Protein AF-A0A845ZND5-F1 (afdb_monomer)

Foldseek 3Di:
DDCPDFDFDDDQLDDPPPDPDGDTDDLVPDDPLVNCVVVDDPCNQVSVCVVVVAHWDKAWDDWDWDFRQQADVVVRRHGRQIWIWTWIFGAGPPPRHTDDIDIDIGRLVPDDPVVNVVRD

pLDDT: mean 81.88, std 17.65, range [30.53, 98.12]

Radius of gyration: 16.85 Å; Cα contacts (8 Å, |Δi|>4): 154; chains: 1; bounding box: 33×44×38 Å

Mean predicted aligned error: 8.18 Å

Sequence (120 aa):
MEMNAQTLVLRPIFSQHFPRKRNYIEPVLLSPFQRILLTTNGTVTDMIEAYSGEAIKIKKLFEDKITIKEDILPMNLKKGTEVIARKVLLQGKMSDRNYVYADSILVLDRLNEKMRTQLL

Structure (mmCIF, N/CA/C/O backbone):
data_AF-A0A845ZND5-F1
#
_entry.id   AF-A0A845ZND5-F1
#
loop_
_atom_site.group_PDB
_atom_site.id
_atom_site.type_symbol
_atom_site.label_atom_id
_atom_site.label_alt_id
_atom_site.label_comp_id
_atom_site.label_asym_id
_atom_site.label_entity_id
_atom_site.label_seq_id
_atom_site.pdbx_PDB_ins_code
_atom_site.Cartn_x
_atom_site.Cartn_y
_atom_site.Cartn_z
_atom_site.occupancy
_atom_site.B_iso_or_equiv
_atom_site.auth_seq_id
_atom_site.auth_comp_id
_atom_site.auth_asym_id
_atom_site.auth_atom_id
_atom_site.pdbx_PDB_model_num
ATOM 1 N N . MET A 1 1 ? -2.101 -32.963 -11.274 1.00 36.16 1 MET A N 1
ATOM 2 C CA . MET A 1 1 ? -2.060 -32.070 -10.098 1.00 36.16 1 MET A CA 1
ATOM 3 C C . MET A 1 1 ? -2.665 -30.750 -10.544 1.00 36.16 1 MET A C 1
ATOM 5 O O . MET A 1 1 ? -1.971 -29.934 -11.132 1.00 36.16 1 MET A O 1
ATOM 9 N N . GLU A 1 2 ? -3.986 -30.616 -10.438 1.00 30.53 2 GLU A N 1
ATOM 10 C CA . GLU A 1 2 ? -4.692 -29.419 -10.903 1.00 30.53 2 GLU A CA 1
ATOM 11 C C . GLU A 1 2 ? -4.479 -28.283 -9.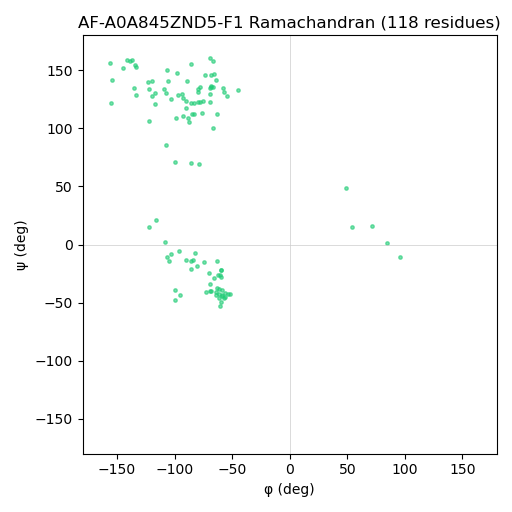905 1.00 30.53 2 GLU A C 1
ATOM 13 O O . GLU A 1 2 ? -4.926 -28.339 -8.761 1.00 30.53 2 GLU A O 1
ATOM 18 N N . MET A 1 3 ? -3.760 -27.252 -10.335 1.00 34.72 3 MET A N 1
ATOM 19 C CA . MET A 1 3 ? -3.507 -26.057 -9.543 1.00 34.72 3 MET A CA 1
ATOM 20 C C . MET A 1 3 ? -4.680 -25.085 -9.726 1.00 34.72 3 MET A C 1
ATOM 22 O O . MET A 1 3 ? -4.556 -24.051 -10.376 1.00 34.72 3 MET A O 1
ATOM 26 N N . ASN A 1 4 ? -5.847 -25.435 -9.179 1.00 44.62 4 ASN A N 1
ATOM 27 C CA . ASN A 1 4 ? -7.002 -24.538 -9.116 1.00 44.62 4 ASN A CA 1
ATOM 28 C C . ASN A 1 4 ? -6.807 -23.545 -7.954 1.00 44.62 4 ASN A C 1
ATOM 30 O O . ASN A 1 4 ? -7.420 -23.652 -6.896 1.00 44.62 4 ASN A O 1
ATOM 34 N N . ALA A 1 5 ? -5.851 -22.628 -8.115 1.00 45.22 5 ALA A N 1
ATOM 35 C CA . ALA A 1 5 ? -5.466 -21.656 -7.097 1.00 45.22 5 ALA A CA 1
ATOM 36 C C . ALA A 1 5 ? -6.122 -20.303 -7.389 1.00 45.22 5 ALA A C 1
ATOM 38 O O . ALA A 1 5 ? -5.476 -19.348 -7.813 1.00 45.22 5 ALA A O 1
ATOM 39 N N . GLN A 1 6 ? -7.434 -20.232 -7.188 1.00 42.50 6 GLN A N 1
ATOM 40 C CA . GLN A 1 6 ? -8.149 -18.965 -7.132 1.00 42.50 6 GLN A CA 1
ATOM 41 C C . GLN A 1 6 ? -7.701 -18.185 -5.882 1.00 42.50 6 GLN A C 1
ATOM 43 O O . GLN A 1 6 ? -8.155 -18.461 -4.770 1.00 42.50 6 GLN A O 1
ATOM 48 N N . THR A 1 7 ? -6.801 -17.211 -6.046 1.00 48.12 7 THR A N 1
ATOM 49 C CA . THR A 1 7 ? -6.323 -16.384 -4.924 1.00 48.12 7 THR A CA 1
ATOM 50 C C . THR A 1 7 ? -7.342 -15.295 -4.598 1.00 48.12 7 THR A C 1
ATOM 52 O O . THR A 1 7 ? -7.695 -14.474 -5.447 1.00 48.12 7 THR A O 1
ATOM 55 N N . LEU A 1 8 ? -7.812 -15.276 -3.350 1.00 48.97 8 LEU A N 1
ATOM 56 C CA . LEU A 1 8 ? -8.681 -14.223 -2.827 1.00 48.97 8 LEU A CA 1
ATOM 57 C C . LEU A 1 8 ? -7.865 -12.954 -2.561 1.00 48.97 8 LEU A C 1
ATOM 59 O O . LEU A 1 8 ? -6.921 -12.974 -1.775 1.00 48.97 8 LEU A O 1
ATOM 63 N N . VAL A 1 9 ? -8.263 -11.835 -3.165 1.00 52.31 9 VAL A N 1
ATOM 64 C CA . VAL A 1 9 ? -7.664 -10.520 -2.894 1.00 52.31 9 VAL A CA 1
ATOM 65 C C . VAL A 1 9 ? -8.459 -9.811 -1.800 1.00 52.31 9 VAL A C 1
ATOM 67 O O . VAL A 1 9 ? -9.682 -9.666 -1.898 1.00 52.31 9 VAL A O 1
ATOM 70 N N . LEU A 1 10 ? -7.765 -9.372 -0.747 1.00 50.84 10 LEU A N 1
ATOM 71 C CA . LEU A 1 10 ? -8.363 -8.565 0.316 1.00 50.84 10 LEU A CA 1
ATOM 72 C C . LEU A 1 10 ? -8.827 -7.213 -0.241 1.00 50.84 10 LEU A C 1
ATOM 74 O O . LEU A 1 10 ? -8.182 -6.607 -1.095 1.00 50.84 10 LEU A O 1
ATOM 78 N N . ARG A 1 11 ? -9.973 -6.736 0.248 1.00 58.72 11 ARG A N 1
ATOM 79 C CA . ARG A 1 11 ? -10.518 -5.430 -0.136 1.00 58.72 11 ARG A CA 1
ATOM 80 C C . ARG A 1 11 ? -9.635 -4.306 0.421 1.00 58.72 11 ARG A C 1
ATOM 82 O O . ARG A 1 11 ? -9.159 -4.438 1.548 1.00 58.72 11 ARG A O 1
ATOM 89 N N . PRO A 1 12 ? -9.494 -3.173 -0.291 1.00 56.91 12 PRO A N 1
ATOM 90 C CA . PRO A 1 12 ? -9.020 -1.944 0.330 1.00 56.91 12 PRO A CA 1
ATOM 91 C C . PRO A 1 12 ? -9.940 -1.582 1.499 1.00 56.91 12 PRO A C 1
ATOM 93 O O . PRO A 1 12 ? -11.165 -1.591 1.349 1.00 56.91 12 PRO A O 1
ATOM 96 N N . ILE A 1 13 ? -9.346 -1.281 2.652 1.00 57.69 13 ILE A N 1
ATOM 97 C CA . ILE A 1 13 ? -10.037 -1.175 3.944 1.00 57.69 13 ILE A CA 1
ATOM 98 C C . 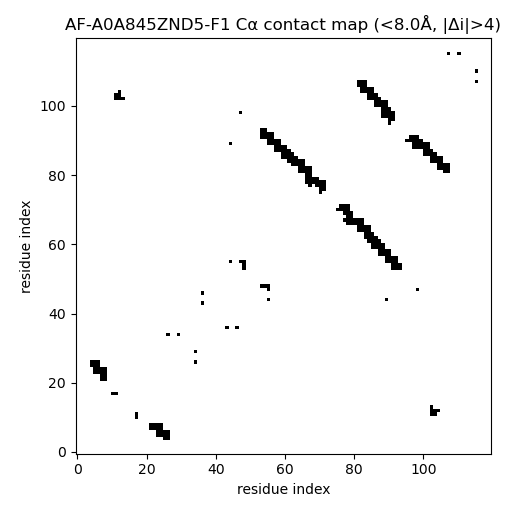ILE A 1 13 ? -11.085 -0.048 3.932 1.00 57.69 13 ILE A C 1
ATOM 100 O O . ILE A 1 13 ? -12.101 -0.148 4.617 1.00 57.69 13 ILE A O 1
ATOM 104 N N . PHE A 1 14 ? -10.898 0.980 3.091 1.00 56.09 14 PHE A N 1
ATOM 105 C CA . PHE A 1 14 ? -11.775 2.156 3.054 1.00 56.09 14 PHE A CA 1
ATOM 106 C C . PHE A 1 14 ? -12.438 2.453 1.708 1.00 56.09 14 PHE A C 1
ATOM 108 O O . PHE A 1 14 ? -12.942 3.563 1.516 1.00 56.09 14 PHE A O 1
ATOM 115 N N . SER A 1 15 ? -12.453 1.521 0.751 1.00 53.56 15 SER A N 1
ATOM 116 C CA . SER A 1 15 ? -13.051 1.829 -0.553 1.00 53.56 15 SER A CA 1
ATOM 117 C C . SER A 1 15 ? -14.525 1.442 -0.655 1.00 53.56 15 SER A C 1
ATOM 119 O O . SER A 1 15 ? -14.872 0.270 -0.770 1.00 53.56 15 SER A O 1
ATOM 121 N N . GLN A 1 16 ? -15.389 2.460 -0.708 1.00 49.91 16 GLN A N 1
ATOM 122 C CA . GLN A 1 16 ? -16.801 2.326 -1.094 1.00 49.91 16 GLN A CA 1
ATOM 123 C C . GLN A 1 16 ? -16.991 2.112 -2.610 1.00 49.91 16 GLN A C 1
ATOM 125 O O . GLN A 1 16 ? -18.065 1.697 -3.035 1.00 49.91 16 GLN A O 1
ATOM 130 N N . HIS A 1 17 ? -15.954 2.379 -3.415 1.00 45.50 17 HIS A N 1
ATOM 131 C CA . HIS A 1 17 ? -16.019 2.408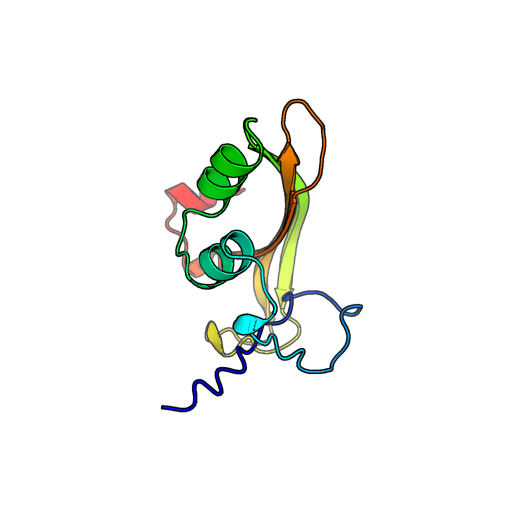 -4.882 1.00 45.50 17 HIS A CA 1
ATOM 132 C C . HIS A 1 17 ? -15.420 1.166 -5.555 1.00 45.50 17 HIS A C 1
ATOM 134 O O . HIS A 1 17 ? -15.559 1.003 -6.765 1.00 45.50 17 HIS A O 1
ATOM 140 N N . PHE A 1 18 ? -14.755 0.279 -4.808 1.00 47.22 18 PHE A N 1
ATOM 141 C CA . PHE A 1 18 ? -14.310 -0.996 -5.368 1.00 47.22 18 PHE A CA 1
ATOM 142 C C . PHE A 1 18 ? -15.489 -1.979 -5.454 1.00 47.22 18 PHE A C 1
ATOM 144 O O . PHE A 1 18 ? -16.270 -2.090 -4.503 1.00 47.22 18 PHE A O 1
ATOM 151 N N . PRO A 1 19 ? -15.643 -2.704 -6.578 1.00 45.94 19 PRO A N 1
ATOM 152 C CA . PRO A 1 19 ? -16.771 -3.603 -6.778 1.00 45.94 19 PRO A CA 1
ATOM 153 C C . PRO A 1 19 ? -16.836 -4.657 -5.666 1.00 45.94 19 PRO A C 1
ATOM 155 O O . PRO A 1 19 ? -15.839 -5.279 -5.309 1.00 45.94 19 PRO A O 1
ATOM 158 N N . ARG A 1 20 ? -18.042 -4.896 -5.129 1.00 47.34 20 ARG A N 1
ATOM 159 C CA . ARG A 1 20 ? -18.288 -5.868 -4.042 1.00 47.34 20 ARG A CA 1
ATOM 160 C C . ARG A 1 20 ? -17.971 -7.322 -4.424 1.00 47.34 20 ARG A C 1
ATOM 162 O O . ARG A 1 20 ? -17.919 -8.174 -3.531 1.00 47.34 20 ARG A O 1
ATOM 169 N N . LYS A 1 21 ? -17.791 -7.616 -5.716 1.00 50.75 21 LYS A N 1
ATOM 170 C CA . LYS A 1 21 ? -17.501 -8.961 -6.224 1.00 50.75 21 LYS A CA 1
ATOM 171 C C . LYS A 1 21 ? -16.100 -9.402 -5.794 1.00 50.75 21 LYS A C 1
ATOM 173 O O . LYS A 1 21 ? -15.145 -8.637 -5.875 1.00 50.75 21 LYS A O 1
ATOM 178 N N . ARG A 1 22 ? -15.988 -10.652 -5.329 1.00 53.12 22 ARG A N 1
ATOM 179 C CA . ARG A 1 22 ? -14.691 -11.322 -5.181 1.00 53.12 22 ARG A CA 1
ATOM 180 C C . ARG A 1 22 ? -14.096 -11.439 -6.579 1.00 53.12 22 ARG A C 1
ATOM 182 O O . ARG A 1 22 ? -14.655 -12.140 -7.417 1.00 53.12 22 ARG A O 1
ATOM 189 N N . ASN A 1 23 ? -13.013 -10.715 -6.827 1.00 59.81 23 ASN A N 1
ATOM 190 C CA . ASN A 1 23 ? -12.248 -10.877 -8.049 1.00 59.81 23 ASN A CA 1
ATOM 191 C C . ASN A 1 23 ? -11.279 -12.024 -7.809 1.00 59.81 23 ASN A C 1
ATOM 193 O O . ASN A 1 23 ? -10.393 -11.932 -6.959 1.00 59.81 23 ASN A O 1
ATOM 197 N N . TYR A 1 24 ? -11.512 -13.118 -8.516 1.00 67.62 24 TYR A N 1
ATOM 198 C CA . TYR A 1 24 ? -10.581 -14.225 -8.559 1.00 67.62 24 TYR A CA 1
ATOM 199 C C . TYR A 1 24 ? -9.477 -13.876 -9.544 1.00 67.62 24 TYR A C 1
ATOM 201 O O . TYR A 1 24 ? -9.751 -13.418 -10.652 1.00 67.62 24 TYR A O 1
ATOM 209 N N . ILE A 1 25 ? -8.234 -14.055 -9.114 1.00 77.00 25 ILE A N 1
ATOM 210 C CA . ILE A 1 25 ? -7.080 -13.947 -9.995 1.00 77.00 25 ILE A CA 1
ATOM 211 C C . ILE A 1 25 ? -6.631 -15.367 -10.312 1.00 77.00 25 ILE A C 1
ATOM 213 O O . ILE A 1 25 ? -6.380 -16.143 -9.391 1.00 77.00 25 ILE A O 1
ATOM 217 N N . GLU A 1 26 ? -6.529 -15.692 -11.598 1.00 83.62 26 GLU A N 1
ATOM 218 C CA . GLU A 1 26 ? -5.918 -16.933 -12.070 1.00 83.62 26 GLU A CA 1
ATOM 219 C C . GLU A 1 26 ? -4.411 -16.705 -12.250 1.00 83.62 26 GLU A C 1
ATOM 221 O O . GLU A 1 26 ? -4.011 -16.001 -13.182 1.00 83.62 26 GLU A O 1
ATOM 226 N N . PRO A 1 27 ? -3.539 -17.274 -11.393 1.00 81.50 27 PRO A N 1
ATOM 227 C CA . PRO A 1 27 ? -2.109 -16.962 -11.424 1.00 81.50 27 PRO A CA 1
ATOM 228 C C . PRO A 1 27 ? -1.432 -17.312 -12.755 1.00 81.50 27 PRO A C 1
ATOM 230 O O . PRO A 1 27 ? -0.435 -16.692 -13.124 1.00 81.50 27 PRO A O 1
ATOM 233 N N . VAL A 1 28 ? -1.974 -18.288 -13.490 1.00 86.44 28 VAL A N 1
ATOM 234 C CA . VAL A 1 28 ? -1.460 -18.729 -14.797 1.00 86.44 28 VAL A CA 1
ATOM 235 C C . VAL A 1 28 ? -1.589 -17.634 -15.862 1.00 86.44 28 VAL A C 1
ATOM 237 O O . VAL A 1 28 ? -0.743 -17.556 -16.748 1.00 86.44 28 VAL A O 1
ATOM 240 N N . LEU A 1 29 ? -2.586 -16.750 -15.745 1.00 90.69 29 LEU A N 1
ATOM 241 C CA . LEU A 1 29 ? -2.809 -15.642 -16.682 1.00 90.69 29 LEU A CA 1
ATOM 242 C C . LEU A 1 29 ? -1.931 -14.413 -16.389 1.00 90.69 29 LEU A C 1
ATOM 244 O O . LEU A 1 29 ? -1.918 -13.460 -17.165 1.00 90.69 29 LEU A O 1
ATOM 248 N N . LEU A 1 30 ? -1.206 -14.412 -15.269 1.00 90.62 30 LEU A N 1
ATOM 249 C CA . LEU A 1 30 ? -0.350 -13.303 -14.861 1.00 90.62 30 LEU A CA 1
ATOM 250 C C . LEU A 1 30 ? 1.043 -13.396 -15.484 1.00 90.62 30 LEU A C 1
ATOM 252 O O . LEU A 1 30 ? 1.554 -14.482 -15.761 1.00 90.62 30 LEU A O 1
ATOM 256 N N . SER A 1 31 ? 1.722 -12.258 -15.612 1.00 93.00 31 SER A N 1
ATOM 257 C CA . SER A 1 31 ? 3.151 -12.255 -15.929 1.00 93.00 31 SER A CA 1
ATOM 258 C C . SER A 1 31 ? 3.978 -12.857 -14.777 1.00 93.00 31 SER A C 1
ATOM 260 O O . SER A 1 31 ? 3.530 -12.858 -13.624 1.00 93.00 31 SER A O 1
ATOM 262 N N . PRO A 1 32 ? 5.211 -13.341 -15.033 1.00 92.19 32 PRO A N 1
ATOM 263 C CA . PRO A 1 32 ? 6.107 -13.787 -13.966 1.00 92.19 32 PRO A CA 1
ATOM 264 C C . PRO A 1 32 ? 6.285 -12.735 -12.865 1.00 92.19 32 PRO A C 1
ATOM 266 O O . PRO A 1 32 ? 6.196 -13.067 -11.687 1.00 92.19 32 PRO A O 1
ATOM 269 N N . PHE A 1 33 ? 6.438 -11.463 -13.246 1.00 91.00 33 PHE A N 1
ATOM 270 C CA . PHE A 1 33 ? 6.558 -10.355 -12.301 1.00 91.00 33 PHE A CA 1
ATOM 271 C C . PHE A 1 33 ? 5.309 -10.209 -11.419 1.00 91.00 33 PHE A C 1
ATOM 273 O O . PHE A 1 33 ? 5.417 -10.136 -10.199 1.00 91.00 33 PHE A O 1
ATOM 280 N N . GLN A 1 34 ? 4.112 -10.256 -12.010 1.00 89.69 34 GLN A N 1
ATOM 281 C CA . GLN A 1 34 ? 2.854 -10.190 -11.261 1.00 89.69 34 GLN A CA 1
ATOM 282 C C . GLN A 1 34 ? 2.666 -11.381 -10.312 1.00 89.69 34 GLN A C 1
ATOM 284 O O . GLN A 1 34 ? 2.184 -11.192 -9.200 1.00 89.69 34 GLN A O 1
ATOM 289 N N . ARG A 1 35 ? 3.069 -12.599 -10.702 1.00 90.69 35 ARG A N 1
ATOM 290 C CA . ARG A 1 35 ? 3.034 -13.759 -9.794 1.00 90.69 35 ARG A CA 1
ATOM 291 C C . ARG A 1 35 ? 3.971 -13.580 -8.604 1.00 90.69 35 ARG A C 1
ATOM 293 O O . ARG A 1 35 ? 3.567 -13.859 -7.481 1.00 90.69 35 ARG A O 1
ATOM 300 N N . ILE A 1 36 ? 5.184 -13.083 -8.846 1.00 89.31 36 ILE A N 1
ATOM 301 C CA . ILE A 1 36 ? 6.163 -12.802 -7.789 1.00 89.31 36 ILE A CA 1
ATOM 302 C C . ILE A 1 36 ? 5.612 -11.749 -6.814 1.00 89.31 36 ILE A C 1
ATOM 304 O O . ILE A 1 36 ? 5.706 -11.935 -5.599 1.00 89.31 36 ILE A O 1
ATOM 308 N N . LEU A 1 37 ? 4.960 -10.694 -7.323 1.00 88.50 37 LEU A N 1
ATOM 309 C CA . LEU A 1 37 ? 4.297 -9.681 -6.489 1.00 88.50 37 LEU A CA 1
ATOM 310 C C . LEU A 1 37 ? 3.192 -10.258 -5.589 1.00 88.50 37 LEU A C 1
ATOM 312 O O . LEU A 1 37 ? 2.932 -9.700 -4.529 1.00 88.50 37 LEU A O 1
ATOM 316 N N . LEU A 1 38 ? 2.537 -11.355 -5.978 1.00 86.88 38 LEU A N 1
ATOM 317 C CA . LEU A 1 38 ? 1.507 -11.995 -5.150 1.00 86.88 38 LEU A CA 1
ATOM 318 C C . LEU A 1 38 ? 2.077 -12.888 -4.043 1.00 86.88 38 LEU A C 1
ATOM 320 O O . LEU A 1 38 ? 1.357 -13.215 -3.103 1.00 86.88 38 LEU A O 1
ATOM 324 N N . THR A 1 39 ? 3.339 -13.301 -4.153 1.00 84.44 39 THR A N 1
ATOM 325 C CA . THR A 1 39 ? 3.987 -14.207 -3.191 1.00 84.44 39 THR A CA 1
ATOM 326 C C . THR A 1 39 ? 5.000 -13.510 -2.290 1.00 84.44 39 THR A C 1
ATOM 328 O O . THR A 1 39 ? 5.501 -14.119 -1.349 1.00 84.44 39 THR A O 1
ATOM 331 N N . THR A 1 40 ? 5.348 -12.259 -2.588 1.00 86.44 40 THR A N 1
ATOM 332 C CA . THR A 1 40 ? 6.357 -11.522 -1.828 1.00 86.44 40 THR A CA 1
ATOM 333 C C . THR A 1 40 ? 5.845 -11.071 -0.459 1.00 86.44 40 THR A C 1
ATOM 335 O O . THR A 1 40 ? 4.680 -10.708 -0.298 1.00 86.44 40 THR A O 1
ATOM 338 N N . ASN A 1 41 ? 6.742 -11.046 0.529 1.00 81.56 41 ASN A N 1
ATOM 339 C CA . ASN A 1 41 ? 6.491 -10.465 1.840 1.00 81.56 41 ASN A CA 1
ATOM 340 C C . ASN A 1 41 ? 7.525 -9.368 2.122 1.00 81.56 41 ASN A C 1
ATOM 342 O O . ASN A 1 41 ? 8.688 -9.657 2.389 1.00 81.56 41 ASN A O 1
ATOM 346 N N . GLY A 1 42 ? 7.095 -8.108 2.061 1.00 75.56 42 GLY A N 1
ATOM 347 C CA . GLY A 1 42 ? 7.894 -6.965 2.514 1.00 75.56 42 GLY A CA 1
ATOM 348 C C . GLY A 1 42 ? 8.902 -6.374 1.522 1.00 75.56 42 GLY A C 1
ATOM 349 O O . GLY A 1 42 ? 9.542 -5.396 1.883 1.00 75.56 42 GLY A O 1
ATOM 350 N N . THR A 1 43 ? 9.019 -6.877 0.285 1.00 87.94 43 THR A N 1
ATOM 351 C CA . THR A 1 43 ? 10.002 -6.375 -0.712 1.00 87.94 43 THR A CA 1
ATOM 352 C C . THR A 1 43 ? 9.368 -5.756 -1.965 1.00 87.94 43 THR A C 1
ATOM 354 O O . THR A 1 43 ? 9.997 -5.660 -3.015 1.00 87.94 43 THR A O 1
ATOM 357 N N . VAL A 1 44 ? 8.103 -5.321 -1.885 1.00 92.56 44 VAL A N 1
ATOM 358 C CA . VAL A 1 44 ? 7.375 -4.752 -3.040 1.00 92.56 44 VAL A CA 1
ATOM 359 C C . VAL A 1 44 ? 8.082 -3.525 -3.619 1.00 92.56 44 VAL A C 1
ATOM 361 O O . VAL A 1 44 ? 8.186 -3.414 -4.836 1.00 92.56 44 VAL A O 1
ATOM 364 N N . THR A 1 45 ? 8.573 -2.617 -2.771 1.00 93.94 45 THR A N 1
ATOM 365 C CA . THR A 1 45 ? 9.280 -1.409 -3.223 1.00 93.94 45 THR A CA 1
ATOM 366 C C . THR A 1 45 ? 10.532 -1.778 -4.013 1.00 93.94 45 THR A C 1
ATOM 368 O O . THR A 1 45 ? 10.638 -1.388 -5.173 1.00 93.94 45 THR A O 1
ATOM 371 N N . ASP A 1 46 ? 11.400 -2.615 -3.440 1.00 93.50 46 ASP A N 1
ATOM 372 C CA . ASP A 1 46 ? 12.649 -3.061 -4.069 1.00 93.50 46 ASP A CA 1
ATOM 373 C C . ASP A 1 46 ? 12.387 -3.785 -5.400 1.00 93.50 46 ASP A C 1
ATOM 375 O O . ASP A 1 46 ? 13.096 -3.593 -6.386 1.00 93.50 46 ASP A O 1
ATOM 379 N N . MET A 1 47 ? 11.325 -4.597 -5.466 1.00 93.88 47 MET A N 1
ATOM 380 C CA . MET A 1 47 ? 10.921 -5.274 -6.701 1.00 93.88 47 MET A CA 1
ATOM 381 C C . MET A 1 47 ? 10.491 -4.293 -7.793 1.00 93.88 47 MET A C 1
ATOM 383 O O . MET A 1 47 ? 10.818 -4.504 -8.960 1.00 93.88 47 MET A O 1
ATOM 387 N N . ILE A 1 48 ? 9.753 -3.237 -7.442 1.00 94.81 48 ILE A N 1
ATOM 388 C CA . ILE A 1 48 ? 9.347 -2.207 -8.405 1.00 94.81 48 ILE A CA 1
ATOM 389 C C . ILE A 1 48 ? 10.567 -1.408 -8.860 1.00 94.81 48 ILE A C 1
ATOM 391 O O . ILE A 1 48 ? 10.673 -1.123 -10.050 1.00 94.81 48 ILE A O 1
ATOM 395 N N . GLU A 1 49 ? 11.497 -1.084 -7.962 1.00 96.12 49 GLU A N 1
ATOM 396 C CA . GLU A 1 49 ? 12.752 -0.408 -8.314 1.00 96.12 49 GLU A CA 1
ATOM 397 C C . GLU A 1 49 ? 13.569 -1.238 -9.305 1.00 96.1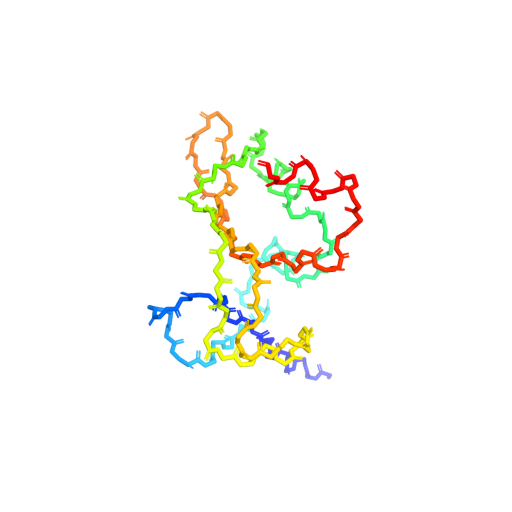2 49 GLU A C 1
ATOM 399 O O . GLU A 1 49 ? 13.926 -0.753 -10.379 1.00 96.12 49 GLU A O 1
ATOM 404 N N . ALA A 1 50 ? 13.772 -2.525 -9.009 1.00 95.06 50 ALA A N 1
ATOM 405 C CA . ALA A 1 50 ? 14.481 -3.443 -9.895 1.00 95.06 50 ALA A CA 1
ATOM 406 C C . ALA A 1 50 ? 13.778 -3.619 -11.253 1.00 95.06 50 ALA A C 1
ATOM 408 O O . ALA A 1 50 ? 14.437 -3.698 -12.287 1.00 95.06 50 ALA A O 1
ATOM 409 N N . TYR A 1 51 ? 12.442 -3.668 -11.266 1.00 94.06 51 TYR A N 1
ATOM 410 C CA . TYR A 1 51 ? 11.652 -3.815 -12.490 1.00 94.06 51 TYR A CA 1
ATOM 411 C C . TYR A 1 51 ? 11.633 -2.549 -13.355 1.00 94.06 51 TYR A C 1
ATOM 413 O O . TYR A 1 51 ? 11.683 -2.635 -14.580 1.00 94.06 51 TYR A O 1
ATOM 421 N N . SER A 1 52 ? 11.515 -1.379 -12.730 1.00 94.56 52 SER A N 1
ATOM 422 C CA . SER A 1 52 ? 11.396 -0.095 -13.429 1.00 94.56 52 SER A CA 1
ATOM 423 C C . SER A 1 52 ? 12.741 0.522 -13.803 1.00 94.56 52 SER A C 1
ATOM 425 O O . SER A 1 52 ? 12.790 1.355 -14.706 1.00 94.56 52 SER A O 1
ATOM 427 N N . GLY A 1 53 ? 13.821 0.123 -13.126 1.00 97.00 53 GLY A N 1
ATOM 428 C CA . GLY A 1 53 ? 15.140 0.724 -13.294 1.00 97.00 53 GLY A CA 1
ATOM 429 C C . GLY A 1 53 ? 15.247 2.133 -12.703 1.00 97.00 53 GLY A C 1
ATOM 430 O O . GLY A 1 53 ? 16.183 2.857 -13.032 1.00 97.00 53 GLY A O 1
ATOM 431 N N . GLU A 1 54 ? 14.308 2.544 -11.847 1.00 97.88 54 GLU A N 1
ATOM 432 C CA . GLU A 1 54 ? 14.343 3.832 -11.155 1.00 97.88 54 GLU A CA 1
ATOM 433 C C . GLU A 1 54 ? 14.019 3.683 -9.666 1.00 97.88 54 GLU A C 1
ATOM 435 O O . GLU A 1 54 ? 13.312 2.768 -9.253 1.00 97.88 54 GLU A O 1
ATOM 440 N N . ALA A 1 55 ? 14.509 4.626 -8.860 1.00 97.81 55 ALA A N 1
ATOM 441 C CA . ALA A 1 55 ? 14.157 4.701 -7.447 1.00 97.81 55 ALA A CA 1
ATOM 442 C C . ALA A 1 55 ? 12.666 5.024 -7.264 1.00 97.81 55 ALA A C 1
ATOM 444 O O . ALA A 1 55 ? 12.092 5.820 -8.018 1.00 97.81 55 ALA A O 1
ATOM 445 N N . ILE A 1 56 ? 12.063 4.484 -6.208 1.00 97.69 56 ILE A N 1
ATOM 446 C CA . ILE A 1 56 ? 10.647 4.670 -5.895 1.00 97.69 56 ILE A CA 1
ATOM 447 C C . ILE A 1 56 ? 10.486 5.589 -4.683 1.00 97.69 56 ILE A C 1
ATOM 449 O O . ILE A 1 56 ? 11.091 5.408 -3.630 1.00 97.69 56 ILE A O 1
ATOM 453 N N . LYS A 1 57 ? 9.630 6.606 -4.824 1.00 96.75 57 LYS A N 1
ATOM 454 C CA . LYS A 1 57 ? 9.221 7.514 -3.745 1.00 96.75 57 LYS A CA 1
ATOM 455 C C . LYS A 1 57 ? 7.794 7.215 -3.295 1.00 96.75 57 LYS A C 1
ATOM 457 O O . LYS A 1 57 ? 6.942 6.812 -4.086 1.00 96.75 57 LYS A O 1
ATOM 462 N N . ILE A 1 58 ? 7.519 7.477 -2.019 1.00 95.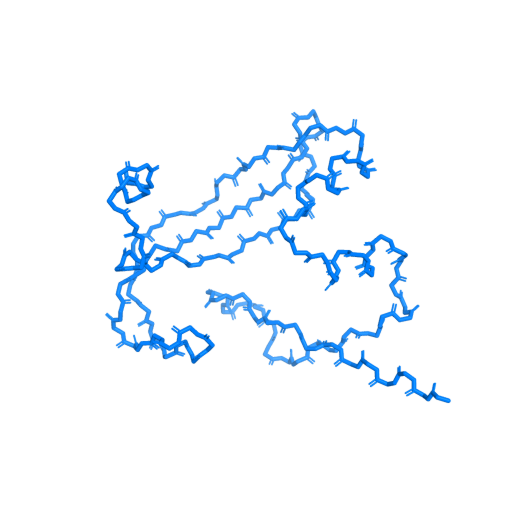75 58 ILE A N 1
ATOM 463 C CA . ILE A 1 58 ? 6.168 7.413 -1.457 1.00 95.75 58 ILE A CA 1
ATOM 464 C C . ILE A 1 58 ? 5.517 8.788 -1.602 1.00 95.75 58 ILE A C 1
ATOM 466 O O . ILE A 1 58 ? 5.967 9.764 -1.003 1.00 95.75 58 ILE A O 1
ATOM 470 N N . LYS A 1 59 ? 4.421 8.867 -2.357 1.00 96.06 59 LYS A N 1
ATOM 471 C CA . LYS A 1 59 ? 3.557 10.049 -2.407 1.00 96.06 59 LYS A CA 1
ATOM 472 C C . LYS A 1 59 ? 2.355 9.831 -1.495 1.00 96.06 59 LYS A C 1
ATOM 474 O O . LYS A 1 59 ? 1.471 9.029 -1.800 1.00 96.06 59 LYS A O 1
ATOM 479 N N . LYS A 1 60 ? 2.323 10.544 -0.367 1.00 94.81 60 LYS A N 1
ATOM 480 C CA . LYS A 1 60 ? 1.196 10.516 0.575 1.00 94.81 60 LYS A CA 1
ATOM 481 C C . LYS A 1 60 ? -0.020 11.190 -0.058 1.00 94.81 60 LYS A C 1
ATOM 483 O O . LYS A 1 60 ? 0.066 12.344 -0.467 1.00 94.81 60 LYS A O 1
ATOM 488 N N . LEU A 1 61 ? -1.129 10.459 -0.159 1.00 94.50 61 LEU A N 1
ATOM 489 C CA . LEU A 1 61 ? -2.398 10.978 -0.679 1.00 94.50 61 LEU A CA 1
ATOM 490 C C . LEU A 1 61 ? -3.359 11.357 0.444 1.00 94.50 61 LEU A C 1
ATOM 492 O O . LEU A 1 61 ? -4.085 12.337 0.330 1.00 94.50 61 LEU A O 1
ATOM 496 N N . PHE A 1 62 ? -3.383 10.554 1.505 1.00 92.81 62 PHE A N 1
ATOM 497 C CA . PHE A 1 62 ? -4.265 10.747 2.647 1.00 92.81 62 PHE A CA 1
ATOM 498 C C . PHE A 1 62 ? -3.647 10.113 3.884 1.00 92.81 62 PHE A C 1
ATOM 500 O O . PHE A 1 62 ? -3.073 9.024 3.805 1.00 92.81 62 PHE A O 1
ATOM 507 N N . GLU A 1 63 ? -3.799 10.783 5.016 1.00 92.56 63 GLU A N 1
ATOM 508 C CA . GLU A 1 63 ? -3.454 10.261 6.326 1.00 92.56 63 GLU A CA 1
ATOM 509 C C . GLU A 1 63 ? -4.279 10.981 7.380 1.00 92.56 63 GLU A C 1
ATOM 511 O O . GLU A 1 63 ? -4.218 12.205 7.452 1.00 92.56 63 GLU A O 1
ATOM 516 N N . ASP A 1 64 ? -5.052 10.229 8.159 1.00 91.62 64 ASP A N 1
ATOM 517 C CA . ASP A 1 64 ? -5.856 10.803 9.235 1.00 91.62 64 ASP A CA 1
ATOM 518 C C . ASP A 1 64 ? -6.181 9.764 10.312 1.00 91.62 64 ASP A C 1
ATOM 520 O O . ASP A 1 64 ? -6.207 8.555 10.044 1.00 91.62 64 ASP A O 1
ATOM 524 N N . LYS A 1 65 ? -6.460 10.242 11.526 1.00 91.62 65 LYS A N 1
ATOM 525 C CA . LYS A 1 65 ? -7.048 9.426 12.589 1.00 91.62 65 LYS A CA 1
ATOM 526 C C . LYS A 1 65 ? -8.533 9.272 12.311 1.00 91.62 65 LYS A C 1
ATOM 528 O O . LYS A 1 65 ? -9.264 10.252 12.209 1.00 91.62 65 LYS A O 1
ATOM 533 N N . ILE A 1 66 ? -8.990 8.031 12.205 1.00 91.56 66 ILE A N 1
ATOM 534 C CA . ILE A 1 66 ? -10.397 7.734 11.976 1.00 91.56 66 ILE A CA 1
ATOM 535 C C . ILE A 1 66 ? -10.894 6.642 12.908 1.00 91.56 66 ILE A C 1
ATOM 537 O O . ILE A 1 66 ? -10.162 5.738 13.308 1.00 91.56 66 ILE A O 1
ATOM 541 N N . THR A 1 67 ? -12.187 6.693 13.190 1.00 91.88 67 THR A N 1
ATOM 542 C CA . THR A 1 67 ? -12.903 5.629 13.886 1.00 91.88 67 THR A CA 1
ATOM 543 C C . THR A 1 67 ? -13.451 4.629 12.871 1.00 91.88 67 THR A C 1
ATOM 545 O O . THR A 1 67 ? -14.213 5.002 11.970 1.00 91.88 67 THR A O 1
ATOM 548 N N . ILE A 1 68 ? -13.096 3.348 13.002 1.00 89.50 68 ILE A N 1
ATOM 549 C CA . ILE A 1 68 ? -13.603 2.320 12.085 1.00 89.50 68 ILE A CA 1
ATOM 550 C C . ILE A 1 68 ? -15.107 2.091 12.291 1.00 89.50 68 ILE A C 1
ATOM 552 O O . ILE A 1 68 ? -15.607 2.017 13.416 1.00 89.50 68 ILE A O 1
ATOM 556 N N . LYS A 1 69 ? -15.848 1.993 11.181 1.00 88.50 69 LYS A N 1
ATOM 557 C CA . LYS A 1 69 ? -17.321 1.911 11.176 1.00 88.50 69 LYS A CA 1
ATOM 558 C C . LYS A 1 69 ? -17.859 0.479 11.251 1.00 88.50 69 LYS A C 1
ATOM 560 O O . LYS A 1 69 ? -19.044 0.296 11.528 1.00 88.50 69 LYS A O 1
ATOM 565 N N . GLU A 1 70 ? -16.993 -0.504 11.034 1.00 86.50 70 GLU A N 1
ATOM 566 C CA . GLU A 1 70 ? -17.287 -1.938 10.993 1.00 86.50 70 GLU A CA 1
ATOM 567 C C . GLU A 1 70 ? -16.136 -2.716 11.651 1.00 86.50 70 GLU A C 1
ATOM 569 O O . GLU A 1 70 ? -15.019 -2.203 11.756 1.00 86.50 70 GLU A O 1
ATOM 574 N N . ASP A 1 71 ? -16.404 -3.948 12.088 1.00 85.88 71 ASP A N 1
ATOM 575 C CA . ASP A 1 71 ? -15.380 -4.848 12.628 1.00 85.88 71 ASP A CA 1
ATOM 576 C C . ASP A 1 71 ? -14.383 -5.257 11.527 1.00 85.88 71 ASP A C 1
ATOM 578 O O . ASP A 1 71 ? -14.774 -5.649 10.426 1.00 85.88 71 ASP A O 1
ATOM 582 N N . ILE A 1 72 ? -13.083 -5.243 11.838 1.00 86.19 72 ILE A N 1
ATOM 583 C CA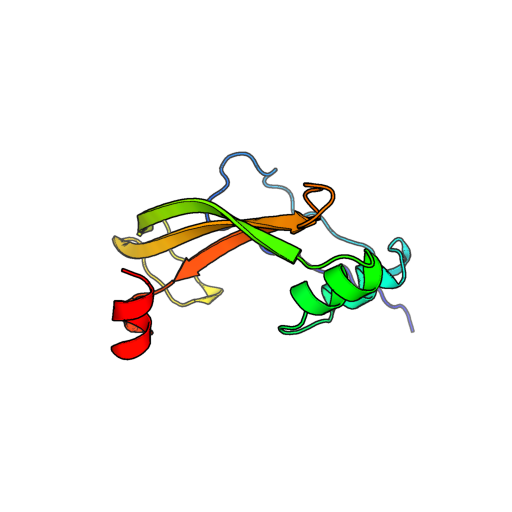 . ILE A 1 72 ? -12.021 -5.725 10.939 1.00 86.19 72 ILE A CA 1
ATOM 584 C C . ILE A 1 72 ? -11.491 -7.042 11.500 1.00 86.19 72 ILE A C 1
ATOM 586 O O . ILE A 1 72 ? -10.515 -7.082 12.254 1.00 86.19 72 ILE A O 1
ATOM 590 N N . LEU A 1 73 ? -12.168 -8.135 11.133 1.00 83.12 73 LEU A N 1
ATOM 591 C CA . LEU A 1 73 ? -11.924 -9.477 11.675 1.00 83.12 73 LEU A CA 1
ATOM 592 C C . LEU A 1 73 ? -10.478 -9.976 11.516 1.00 83.12 73 LEU A C 1
ATOM 594 O O . LEU A 1 73 ? -9.938 -10.446 12.516 1.00 83.12 73 LEU A O 1
ATOM 598 N N . PRO A 1 74 ? -9.798 -9.837 10.352 1.00 83.00 74 PRO A N 1
ATOM 599 C CA . PRO A 1 74 ? -8.420 -10.322 10.203 1.00 83.00 74 PRO A CA 1
ATOM 600 C C . PRO A 1 74 ? -7.433 -9.673 11.176 1.00 83.00 74 PRO A C 1
ATOM 602 O O . PRO A 1 74 ? -6.374 -10.226 11.450 1.00 83.00 74 PRO A O 1
ATOM 605 N N . MET A 1 75 ? -7.778 -8.494 11.699 1.00 84.19 75 MET A N 1
ATOM 606 C CA . MET A 1 75 ? -6.969 -7.755 12.661 1.00 84.19 75 MET A CA 1
ATOM 607 C C . MET A 1 75 ? -7.567 -7.760 14.070 1.00 84.19 75 MET A C 1
ATOM 609 O O . MET A 1 75 ? -6.981 -7.135 14.952 1.00 84.19 75 MET A O 1
ATOM 613 N N . ASN A 1 76 ? -8.692 -8.445 14.297 1.00 88.69 76 ASN A N 1
ATOM 614 C CA . ASN A 1 76 ? -9.448 -8.447 15.550 1.00 88.69 76 ASN A CA 1
ATOM 615 C C . ASN A 1 76 ? -9.720 -7.026 16.088 1.00 88.69 76 ASN A C 1
ATOM 617 O O . ASN A 1 76 ? -9.427 -6.723 17.244 1.00 88.69 76 ASN A O 1
ATOM 621 N N . LEU A 1 77 ? -10.204 -6.126 15.223 1.00 90.56 77 LEU A N 1
ATOM 622 C CA . LEU A 1 77 ? -10.599 -4.764 15.604 1.00 90.56 77 LEU A CA 1
ATOM 623 C C . LEU A 1 77 ? -12.118 -4.639 15.632 1.00 90.56 77 LEU A C 1
ATOM 625 O O . LEU A 1 77 ? -12.802 -5.175 14.757 1.00 90.56 77 LEU A O 1
ATOM 629 N N . LYS A 1 78 ? -12.629 -3.905 16.620 1.00 92.38 78 LYS A N 1
ATOM 630 C CA . LYS A 1 78 ? -14.060 -3.669 16.801 1.00 92.38 78 LYS A CA 1
ATOM 631 C C . LYS A 1 78 ? -14.473 -2.325 16.228 1.00 92.38 78 LYS A C 1
ATOM 633 O O . LYS A 1 78 ? -13.722 -1.354 16.287 1.00 92.38 78 LYS A O 1
ATOM 638 N N . LYS A 1 79 ? -15.700 -2.250 15.715 1.00 92.19 79 LYS A N 1
ATOM 639 C CA . LYS A 1 79 ? -16.348 -0.975 15.402 1.00 92.19 79 LYS A CA 1
ATOM 640 C C . LYS A 1 79 ? -16.150 0.006 16.564 1.00 92.19 79 LYS A C 1
ATOM 642 O O . LYS A 1 79 ? -16.386 -0.347 17.716 1.00 92.19 79 LYS A O 1
ATOM 647 N N . GLY A 1 80 ? -15.751 1.235 16.250 1.00 92.44 80 GLY A N 1
ATOM 648 C CA . GLY A 1 80 ? -15.439 2.248 17.260 1.00 92.44 80 GLY A CA 1
ATOM 649 C C . GLY A 1 80 ? -13.954 2.362 17.616 1.00 92.44 80 GLY A C 1
ATOM 650 O O . GLY A 1 80 ? -13.584 3.333 18.262 1.00 92.44 80 GLY A O 1
ATOM 651 N N . THR A 1 81 ? -13.086 1.438 17.183 1.00 92.06 81 THR A N 1
ATOM 652 C CA . THR A 1 81 ? -11.635 1.572 17.396 1.00 92.06 81 THR A CA 1
ATOM 653 C C . THR A 1 81 ? -11.048 2.710 16.552 1.00 92.06 81 THR A C 1
ATOM 655 O O . THR A 1 81 ? -11.330 2.817 15.354 1.00 92.06 81 THR A O 1
ATOM 658 N N . GLU A 1 82 ? -10.205 3.542 17.166 1.00 91.62 82 GLU A N 1
ATOM 659 C CA . GLU A 1 82 ? -9.415 4.559 16.470 1.00 91.62 82 GLU A CA 1
ATOM 660 C C . GLU A 1 82 ? -8.174 3.950 15.810 1.00 91.62 82 GLU A C 1
ATOM 662 O O . GLU A 1 82 ? -7.426 3.173 16.408 1.00 91.62 82 GLU A O 1
ATOM 667 N N . VAL A 1 83 ? -7.944 4.319 14.554 1.00 91.88 83 VAL A N 1
ATOM 668 C CA . VAL A 1 83 ? -6.783 3.906 13.760 1.00 91.88 83 VAL A CA 1
ATOM 669 C C . VAL A 1 83 ? -6.268 5.093 12.957 1.00 91.88 83 VAL A C 1
ATOM 671 O O . VAL A 1 83 ? -7.021 6.016 12.658 1.00 91.88 83 VAL A O 1
ATOM 674 N N . ILE A 1 84 ? -5.004 5.053 12.538 1.00 91.62 84 ILE A N 1
ATOM 675 C CA . ILE A 1 84 ? -4.543 5.921 11.449 1.00 91.62 84 ILE A CA 1
ATOM 676 C C . ILE A 1 84 ? -4.850 5.213 10.136 1.00 91.62 84 ILE A C 1
ATOM 678 O O . ILE A 1 84 ? -4.365 4.107 9.901 1.00 91.62 84 ILE A O 1
ATOM 682 N N . ALA A 1 85 ? -5.632 5.851 9.275 1.00 91.94 85 ALA A N 1
ATOM 683 C CA . ALA A 1 85 ? -5.831 5.421 7.900 1.00 91.94 85 ALA A CA 1
ATOM 684 C C . ALA A 1 85 ? -4.843 6.144 6.993 1.00 91.94 85 ALA A C 1
ATOM 686 O O . ALA A 1 85 ? -4.758 7.368 7.038 1.00 91.94 85 ALA A O 1
ATOM 687 N N . ARG A 1 86 ? -4.123 5.405 6.148 1.00 92.06 86 ARG A N 1
ATOM 688 C CA . ARG A 1 86 ? -3.094 5.956 5.262 1.00 92.06 86 ARG A CA 1
ATOM 689 C C . ARG A 1 86 ? -3.248 5.416 3.846 1.00 92.06 86 ARG A C 1
ATOM 691 O O . ARG A 1 86 ? -3.255 4.203 3.635 1.00 92.06 86 ARG A O 1
ATOM 698 N N . LYS A 1 87 ? -3.275 6.336 2.880 1.00 93.25 87 LYS A N 1
ATOM 699 C CA . LYS A 1 87 ? -3.283 6.054 1.439 1.00 93.25 87 LYS A CA 1
ATOM 700 C C . LYS A 1 87 ? -2.054 6.667 0.790 1.00 93.25 87 LYS A C 1
ATOM 702 O O . LYS A 1 87 ? -1.793 7.864 0.946 1.00 93.25 87 LYS A O 1
ATOM 707 N N . VAL A 1 88 ? -1.317 5.860 0.038 1.00 94.25 88 VAL A N 1
ATOM 708 C CA . VAL A 1 88 ? -0.086 6.288 -0.633 1.00 94.25 88 VAL A CA 1
ATOM 709 C C . VAL A 1 88 ? -0.007 5.759 -2.057 1.00 94.25 88 VAL A C 1
ATOM 711 O O . VAL A 1 88 ? -0.632 4.755 -2.400 1.00 94.25 88 VAL A O 1
ATOM 714 N N . LEU A 1 89 ? 0.807 6.426 -2.871 1.00 96.00 89 LEU A N 1
ATOM 715 C CA . LEU A 1 89 ? 1.300 5.897 -4.136 1.00 96.00 89 LEU A CA 1
ATOM 716 C C . LEU A 1 89 ? 2.787 5.582 -4.008 1.00 96.00 89 LEU A C 1
ATOM 718 O O . LEU A 1 89 ? 3.556 6.416 -3.531 1.00 96.00 89 LEU A O 1
ATOM 722 N N . LEU A 1 90 ? 3.183 4.406 -4.483 1.00 95.75 90 LEU A N 1
ATOM 723 C CA . LEU A 1 90 ? 4.564 4.123 -4.850 1.00 95.75 90 LEU A CA 1
ATOM 724 C C . LEU A 1 90 ? 4.774 4.658 -6.267 1.00 95.75 90 LEU A C 1
ATOM 726 O O . LEU A 1 90 ? 4.152 4.174 -7.220 1.00 95.75 90 LEU A O 1
ATOM 730 N N . GLN A 1 91 ? 5.593 5.698 -6.381 1.00 97.94 91 GLN A N 1
ATOM 731 C CA . GLN A 1 91 ? 5.762 6.490 -7.593 1.00 97.94 91 GLN A CA 1
ATOM 732 C C . GLN A 1 91 ? 7.230 6.497 -8.030 1.00 97.94 91 GLN A C 1
ATOM 734 O O . GLN A 1 91 ? 8.119 6.634 -7.193 1.00 97.94 91 GLN A O 1
ATOM 739 N N . GLY A 1 92 ? 7.482 6.400 -9.335 1.00 98.12 92 GLY A N 1
ATOM 740 C CA . GLY A 1 92 ? 8.797 6.627 -9.930 1.00 98.12 92 GLY A CA 1
ATOM 741 C C . GLY A 1 92 ? 9.345 7.989 -9.532 1.00 98.12 92 GLY A C 1
ATOM 742 O O . GLY A 1 92 ? 8.655 9.006 -9.651 1.00 98.12 92 GLY A O 1
ATOM 743 N N . LYS A 1 93 ? 10.569 8.030 -9.005 1.00 97.81 93 LYS A N 1
ATOM 744 C CA . LYS A 1 93 ? 11.183 9.287 -8.574 1.00 97.81 93 LYS A CA 1
ATOM 745 C C . LYS A 1 93 ? 11.520 10.182 -9.763 1.00 97.81 93 LYS A C 1
ATOM 747 O O . LYS A 1 93 ? 11.426 11.398 -9.611 1.00 97.81 93 LYS A O 1
ATOM 752 N N . MET A 1 94 ? 11.893 9.590 -10.900 1.00 97.12 94 MET A N 1
ATOM 753 C CA . MET A 1 94 ? 12.272 10.314 -12.114 1.00 97.12 94 MET A CA 1
ATOM 754 C C . MET A 1 94 ? 11.095 10.468 -13.072 1.00 97.12 94 MET A C 1
ATOM 756 O O . MET A 1 94 ? 10.901 11.543 -13.626 1.00 97.12 94 MET A O 1
ATOM 760 N N . SER A 1 95 ? 10.314 9.404 -13.265 1.00 97.38 95 SER A N 1
ATOM 761 C CA . SER A 1 95 ?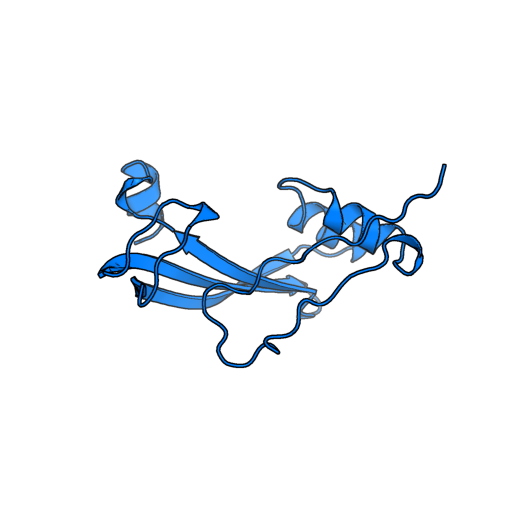 9.235 9.388 -14.260 1.00 97.38 95 SER A CA 1
ATOM 762 C C . SER A 1 95 ? 7.906 9.961 -13.763 1.00 97.38 95 SER A C 1
ATOM 764 O O . SER A 1 95 ? 6.992 10.160 -14.560 1.00 97.38 95 SER A O 1
ATOM 766 N N . ASP A 1 96 ? 7.751 10.136 -12.446 1.00 97.00 96 ASP A N 1
ATOM 767 C CA . ASP A 1 96 ? 6.465 10.381 -11.783 1.00 97.00 96 ASP A CA 1
ATOM 768 C C . ASP A 1 96 ? 5.380 9.327 -12.099 1.00 97.00 96 ASP A C 1
ATOM 770 O O . ASP A 1 96 ? 4.196 9.515 -11.790 1.00 97.00 96 ASP A O 1
ATOM 774 N N . ARG A 1 97 ? 5.760 8.167 -12.650 1.00 97.62 97 ARG A N 1
ATOM 775 C CA . ARG A 1 97 ? 4.834 7.072 -12.937 1.00 97.62 97 ARG A CA 1
ATOM 776 C C . ARG A 1 97 ? 4.335 6.444 -11.642 1.00 97.62 97 ARG A C 1
ATOM 778 O O . ARG A 1 97 ? 5.121 6.051 -10.788 1.00 97.62 97 ARG A O 1
ATOM 785 N N . ASN A 1 98 ? 3.022 6.288 -11.512 1.00 96.88 98 ASN A N 1
ATOM 786 C CA . ASN A 1 98 ? 2.424 5.578 -10.382 1.00 96.88 98 ASN A CA 1
ATOM 787 C C . ASN A 1 98 ? 2.448 4.068 -10.646 1.00 96.88 98 ASN A C 1
ATOM 789 O O . ASN A 1 98 ? 1.874 3.613 -11.636 1.00 96.88 98 ASN A O 1
ATOM 793 N N . TYR A 1 99 ? 3.085 3.304 -9.759 1.00 94.69 99 TYR A N 1
ATOM 794 C CA . TYR A 1 99 ? 3.197 1.847 -9.878 1.00 94.69 99 TYR A CA 1
ATOM 795 C C . TYR A 1 99 ? 2.188 1.118 -8.993 1.00 94.69 99 TYR A C 1
ATOM 797 O O . TYR A 1 99 ? 1.499 0.215 -9.461 1.00 94.69 99 TYR A O 1
ATOM 805 N N . VAL A 1 100 ? 2.079 1.516 -7.722 1.00 92.81 100 VAL A N 1
ATOM 806 C CA . VAL A 1 100 ? 1.190 0.868 -6.746 1.00 92.81 100 VAL A CA 1
ATOM 807 C C . VAL A 1 100 ? 0.437 1.914 -5.944 1.00 92.81 100 VAL A C 1
ATOM 809 O O . VAL A 1 100 ? 1.023 2.871 -5.450 1.00 92.81 100 VAL A O 1
ATOM 812 N N . TYR A 1 101 ? -0.863 1.694 -5.780 1.00 93.12 101 TYR A N 1
ATOM 813 C CA . TYR A 1 101 ? -1.670 2.347 -4.758 1.00 93.12 101 TYR A CA 1
ATOM 814 C C . TYR A 1 101 ? -1.790 1.414 -3.555 1.00 93.12 101 TYR A C 1
ATOM 816 O O . TYR A 1 101 ? -2.168 0.253 -3.714 1.00 93.12 101 TYR A O 1
ATOM 824 N N . ALA A 1 102 ? -1.485 1.923 -2.364 1.00 90.50 102 ALA A N 1
ATOM 825 C CA . ALA A 1 102 ? -1.591 1.172 -1.122 1.00 90.50 102 ALA A CA 1
ATOM 826 C C . ALA A 1 102 ? -2.523 1.888 -0.141 1.00 90.50 102 ALA A C 1
ATOM 828 O O . ALA A 1 102 ? -2.416 3.098 0.072 1.00 90.50 102 ALA A O 1
ATOM 829 N N . ASP A 1 103 ? -3.424 1.109 0.455 1.00 89.50 103 ASP A N 1
ATOM 830 C CA . ASP A 1 103 ? -4.336 1.520 1.520 1.00 89.50 103 ASP A CA 1
ATOM 831 C C . ASP A 1 103 ? -4.009 0.703 2.771 1.00 89.50 103 ASP A C 1
ATOM 833 O O . ASP A 1 103 ? -3.849 -0.518 2.697 1.00 89.50 103 ASP A O 1
ATOM 837 N N . SER A 1 104 ? -3.857 1.376 3.905 1.00 89.69 104 SER A N 1
ATOM 838 C CA . SER A 1 104 ? -3.361 0.771 5.138 1.00 89.69 104 SER A CA 1
ATOM 839 C C . SER A 1 104 ? -4.026 1.370 6.368 1.00 89.69 104 SER A C 1
ATOM 841 O O . SER A 1 104 ? -4.425 2.537 6.377 1.00 89.69 104 SER A O 1
ATOM 843 N N . ILE A 1 105 ? -4.109 0.558 7.423 1.00 90.50 105 ILE A N 1
ATOM 844 C CA . ILE A 1 105 ? -4.469 1.007 8.766 1.00 90.50 105 ILE A CA 1
ATOM 845 C C . ILE A 1 105 ? -3.346 0.723 9.741 1.00 90.50 105 ILE A C 1
ATOM 847 O O . ILE A 1 105 ? -2.731 -0.343 9.705 1.00 90.50 105 ILE A O 1
ATOM 851 N N . LEU A 1 106 ? -3.122 1.667 10.645 1.00 90.75 106 LEU A N 1
ATOM 852 C CA . LEU A 1 106 ? -2.196 1.525 11.750 1.00 90.75 106 LEU A CA 1
ATOM 853 C C . LEU A 1 106 ? -2.985 1.603 13.054 1.00 90.75 106 LEU A C 1
ATOM 855 O O . LEU A 1 106 ? -3.663 2.591 13.333 1.00 90.75 106 LEU A O 1
ATOM 859 N N . VAL A 1 107 ? -2.896 0.540 13.848 1.00 91.75 107 VAL A N 1
ATOM 860 C CA . VAL A 1 107 ? -3.532 0.460 15.165 1.00 91.75 107 VAL A CA 1
ATOM 861 C C . VAL A 1 107 ? -2.564 1.053 16.176 1.00 91.75 107 VAL A C 1
ATOM 863 O O . VAL A 1 107 ? -1.561 0.417 16.499 1.00 91.75 107 VAL A O 1
ATOM 866 N N . LEU A 1 108 ? -2.854 2.263 16.656 1.00 83.62 108 LEU A N 1
ATOM 867 C CA . LEU A 1 108 ? -1.968 3.015 17.552 1.00 83.62 108 LEU A CA 1
ATOM 868 C C . LEU A 1 108 ? -1.567 2.195 18.781 1.00 83.62 108 LEU A C 1
ATOM 870 O O . LEU A 1 108 ? -0.384 2.113 19.111 1.00 83.62 108 LEU A O 1
ATOM 874 N N . ASP A 1 109 ? -2.526 1.483 19.370 1.00 84.88 109 ASP A N 1
ATOM 875 C CA . ASP A 1 109 ? -2.330 0.649 20.560 1.00 84.88 109 ASP A CA 1
ATOM 876 C C . ASP A 1 109 ? -1.304 -0.475 20.371 1.00 84.88 109 ASP A C 1
ATOM 878 O O . ASP A 1 109 ? -0.715 -0.943 21.339 1.00 84.88 109 ASP A O 1
ATOM 882 N N . ARG A 1 110 ? -1.043 -0.882 19.123 1.00 89.38 110 ARG A N 1
ATOM 883 C CA . ARG A 1 110 ? -0.084 -1.946 18.782 1.00 89.38 110 ARG A CA 1
ATOM 884 C C . ARG A 1 110 ? 1.295 -1.421 18.392 1.00 89.38 110 ARG A C 1
ATOM 886 O O . ARG A 1 110 ? 2.202 -2.213 18.153 1.00 89.38 110 ARG A O 1
ATOM 893 N N . LEU A 1 111 ? 1.453 -0.106 18.293 1.00 86.81 111 LEU A N 1
ATOM 894 C CA . LEU A 1 111 ? 2.729 0.531 18.001 1.00 86.81 111 LEU A CA 1
ATOM 895 C C . LEU A 1 111 ? 3.476 0.811 19.302 1.00 86.81 111 LEU A C 1
ATOM 897 O O . LEU A 1 111 ? 2.878 1.244 20.284 1.00 86.81 111 LEU A O 1
ATOM 901 N N . ASN A 1 112 ? 4.792 0.606 19.293 1.00 87.25 112 ASN A N 1
ATOM 902 C CA . ASN A 1 112 ? 5.639 1.087 20.381 1.00 87.25 112 ASN A CA 1
ATOM 903 C C . ASN A 1 112 ? 5.728 2.625 20.358 1.00 87.25 112 ASN A C 1
ATOM 905 O O . ASN A 1 112 ? 5.484 3.258 19.328 1.00 87.25 112 ASN A O 1
ATOM 909 N N . GLU A 1 113 ? 6.117 3.220 21.484 1.00 83.81 113 GLU A N 1
ATOM 910 C CA . GLU A 1 113 ? 6.178 4.680 21.644 1.00 83.81 113 GLU A CA 1
ATOM 911 C C . GLU A 1 113 ? 7.052 5.363 20.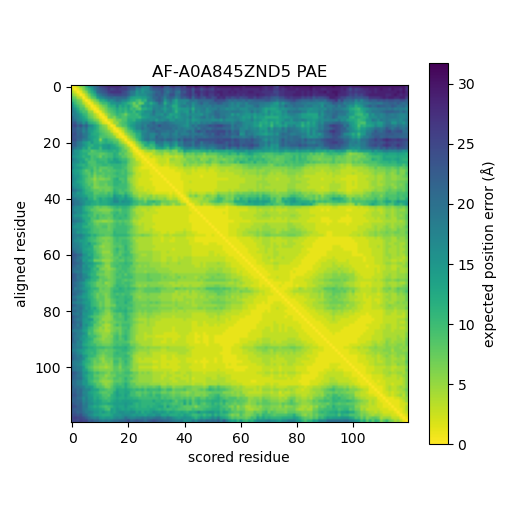587 1.00 83.81 113 GLU A C 1
ATOM 913 O O . GLU A 1 113 ? 6.650 6.359 19.993 1.00 83.81 113 GLU A O 1
ATOM 918 N N . LYS A 1 114 ? 8.209 4.777 20.252 1.00 87.06 114 LYS A N 1
ATOM 919 C CA . LYS A 1 114 ? 9.095 5.324 19.215 1.00 87.06 114 LYS A CA 1
ATOM 920 C C . LYS A 1 114 ? 8.391 5.429 17.859 1.00 87.06 114 LYS A C 1
ATOM 922 O O . LYS A 1 114 ? 8.525 6.441 17.179 1.00 87.06 114 LYS A O 1
ATOM 927 N N . MET A 1 115 ? 7.651 4.395 17.464 1.00 82.06 115 MET A N 1
ATOM 928 C CA . MET A 1 115 ? 6.902 4.386 16.209 1.00 82.06 115 MET A CA 1
ATOM 929 C C . MET A 1 115 ? 5.735 5.369 16.250 1.00 82.06 115 MET A C 1
ATOM 931 O O . MET A 1 115 ? 5.514 6.060 15.261 1.00 82.06 115 MET A O 1
ATOM 935 N N . ARG A 1 116 ? 5.017 5.474 17.376 1.00 79.88 116 ARG A N 1
ATOM 936 C CA . ARG A 1 116 ? 3.923 6.447 17.532 1.00 79.88 116 ARG A CA 1
ATOM 937 C C . ARG A 1 116 ? 4.409 7.874 17.292 1.00 79.88 116 ARG A C 1
ATOM 939 O O . ARG A 1 116 ? 3.793 8.583 16.507 1.00 79.88 116 ARG A O 1
ATOM 946 N N . THR A 1 117 ? 5.542 8.255 17.878 1.00 77.25 117 THR A N 1
ATOM 947 C CA . THR A 1 117 ? 6.111 9.606 17.734 1.00 77.25 117 THR A CA 1
ATOM 948 C C . THR A 1 117 ? 6.662 9.890 16.335 1.00 77.25 117 THR A C 1
ATOM 950 O O . THR A 1 117 ? 6.751 11.040 15.940 1.00 77.25 117 THR A O 1
ATOM 953 N N . GLN A 1 118 ? 7.048 8.868 15.567 1.00 78.00 118 GLN A N 1
ATOM 954 C CA . GLN A 1 118 ? 7.506 9.049 14.180 1.00 78.00 118 GLN A CA 1
ATOM 955 C C . GLN A 1 118 ? 6.356 9.112 13.162 1.00 78.00 118 GLN A C 1
ATOM 957 O O . GLN A 1 118 ? 6.587 9.435 11.997 1.00 78.00 118 GLN A O 1
ATOM 962 N N . LEU A 1 119 ? 5.142 8.741 13.575 1.00 69.69 119 LEU A N 1
ATOM 963 C CA . LEU A 1 119 ? 3.949 8.680 12.727 1.00 69.69 119 LEU A CA 1
ATOM 964 C C . LEU A 1 119 ? 2.965 9.837 12.981 1.00 69.69 119 LEU A C 1
ATOM 966 O O . LEU A 1 119 ? 2.062 10.011 12.163 1.00 69.69 119 LEU A O 1
ATOM 970 N N . LEU A 1 120 ? 3.125 10.570 14.091 1.00 59.72 120 LEU A N 1
ATOM 971 C CA . LEU A 1 120 ? 2.353 11.752 14.505 1.00 59.72 120 LEU A CA 1
ATOM 972 C C . LEU A 1 120 ? 3.196 13.020 14.347 1.00 59.72 120 LEU A C 1
ATOM 974 O O . LEU A 1 120 ? 2.595 14.059 14.002 1.00 59.72 120 LEU A O 1
#

Nearest PDB structures (foldseek):
  2nwi-assembly1_B  TM=8.636E-01  e=2.768E-04  Archaeoglobus fulgidus
  2nwi-assembly3_F  TM=8.996E-01  e=1.659E-03  Archaeoglobus fulgidus
  8f2u-assembly1_E  TM=3.725E-01  e=1.328E+00  Homo sapiens
  8f2u-assembly1_H  TM=2.940E-01  e=5.109E-01  Homo sapiens
  8p0w-assembly1_B  TM=2.821E-01  e=2.412E+00  Homo sapiens

Solvent-accessible surface area (backbone atoms only — not comparable to full-atom values): 7630 Å² total; per-residue (Å²): 134,86,82,83,58,69,47,82,68,83,74,62,89,83,56,89,82,59,73,90,67,85,62,70,46,59,61,87,82,44,54,72,67,57,45,49,67,73,70,60,81,93,49,64,67,62,52,48,23,68,72,70,74,43,59,70,38,81,44,81,76,45,73,48,81,43,65,39,89,55,65,42,70,99,74,74,42,55,54,66,44,66,27,38,42,39,32,35,31,41,20,33,66,86,76,66,46,77,76,45,80,48,68,48,76,43,55,60,92,78,47,54,70,73,56,50,66,76,74,107

Secondary structure (DSSP, 8-state):
------EEPPPPTT-SSS-SS--EE-GGGS-HHHHHHHH-SS-HHHHHHHHHTS-EEEEEE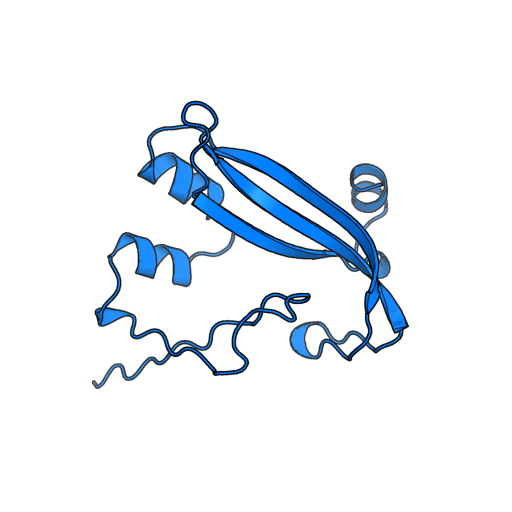EEEEEE-SS-BGGGTB-TT-EEEEEEEEEEETTT--EEEEEEEEE-GGGS-HHHHHHH-